Protein AF-S3YFG1-F1 (afdb_monomer)

Nearest PDB structures (foldseek):
  6sgb-assembly1_FI  TM=6.386E-01  e=5.498E+00  Trypanosoma brucei brucei
  8hbd-assembly1_R  TM=3.805E-01  e=7.814E+00  Homo sapiens

Solvent-accessible surface area (backbone atoms only — not comparable to full-atom values): 4429 Å² total; per-residue (Å²): 141,82,88,82,73,82,81,88,62,88,74,82,61,68,67,83,72,86,82,87,54,91,98,55,74,49,64,63,55,45,51,53,48,46,57,76,35,41,92,38,47,76,60,51,54,68,53,73,47,68,83,87,87,53,73,51,74,51,74,45,69,69,78,130

Sequence (64 aa):
MISCMPDDGPHEECGVFGVYAPGEVVSKLTYYGLFALQHRGQESAGMAVGDGERITVLTRRTHE

Radius of gyration: 16.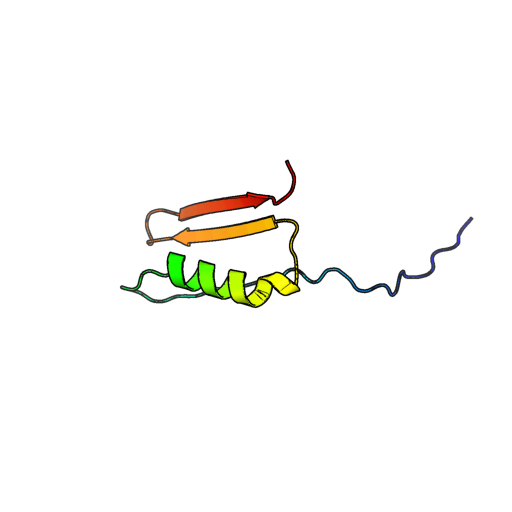68 Å; Cα contacts (8 Å, |Δi|>4): 56; chains: 1; bounding box: 34×32×47 Å

Mean predicted aligned error: 9.16 Å

pLDDT: mean 82.81, std 17.01, range [40.28, 97.25]

Foldseek 3Di:
DDDDDPPPDPDLDQDDDDDDDPPDPVVVVRVVSNVVVCVSDVQKDKDWDDPVPDIDIDIDGPPD

Structure (mmCIF, N/CA/C/O backbone):
data_AF-S3YFG1-F1
#
_entry.id   AF-S3YFG1-F1
#
loop_
_atom_site.group_PDB
_atom_site.id
_atom_site.type_symbol
_atom_site.label_atom_id
_atom_site.label_alt_id
_atom_site.label_comp_id
_atom_site.label_asym_id
_atom_site.label_entity_id
_atom_site.label_seq_id
_atom_site.pdbx_PDB_ins_code
_atom_site.Cartn_x
_atom_site.Cartn_y
_atom_site.Cartn_z
_atom_site.occupancy
_atom_site.B_iso_or_equiv
_atom_site.auth_seq_id
_atom_site.auth_comp_id
_atom_site.auth_asym_id
_atom_site.auth_atom_id
_atom_site.pdbx_PDB_model_num
ATOM 1 N N . MET A 1 1 ? 18.298 22.769 -33.804 1.00 40.28 1 MET A N 1
ATOM 2 C CA . MET A 1 1 ? 16.983 22.879 -33.132 1.00 40.28 1 MET A CA 1
ATOM 3 C C . MET A 1 1 ? 15.977 22.285 -34.101 1.00 40.28 1 MET A C 1
ATOM 5 O O . MET A 1 1 ? 15.939 22.765 -35.217 1.00 40.28 1 MET A O 1
ATOM 9 N N . ILE A 1 2 ? 15.249 21.205 -33.854 1.00 46.22 2 ILE A N 1
ATOM 10 C CA . ILE A 1 2 ? 14.815 20.522 -32.634 1.00 46.22 2 ILE A CA 1
ATOM 11 C C . ILE A 1 2 ? 14.654 19.045 -33.032 1.00 46.22 2 ILE A C 1
ATOM 13 O O . ILE A 1 2 ? 14.009 18.761 -34.036 1.00 46.22 2 ILE A O 1
ATOM 17 N N . SER A 1 3 ? 15.268 18.126 -32.284 1.00 41.75 3 SER A N 1
ATOM 18 C CA . SER A 1 3 ? 14.926 16.702 -32.332 1.00 41.75 3 SER A CA 1
ATOM 19 C C . SER A 1 3 ? 14.119 16.425 -31.073 1.00 41.75 3 SER A C 1
ATOM 21 O O . SER A 1 3 ? 14.676 16.430 -29.980 1.00 41.75 3 SER A O 1
ATOM 23 N N . CYS A 1 4 ? 12.805 16.296 -31.218 1.00 51.84 4 CYS A N 1
ATOM 24 C CA . CYS A 1 4 ? 11.931 15.738 -30.197 1.00 51.84 4 CYS A CA 1
ATOM 25 C C . CYS A 1 4 ? 11.406 14.433 -30.794 1.00 51.84 4 CYS A C 1
ATOM 27 O O . CYS A 1 4 ? 10.409 14.432 -31.513 1.00 51.84 4 CYS A O 1
ATOM 29 N N . MET A 1 5 ? 12.158 13.351 -30.607 1.00 52.72 5 MET A N 1
ATOM 30 C CA . MET A 1 5 ? 11.573 12.019 -30.699 1.00 52.72 5 MET A CA 1
ATOM 31 C C . MET A 1 5 ? 10.833 11.793 -29.376 1.00 52.72 5 MET A C 1
ATOM 33 O O . MET A 1 5 ? 11.418 12.102 -28.335 1.00 52.72 5 MET A O 1
ATOM 37 N N . PRO A 1 6 ? 9.574 11.326 -29.373 1.00 55.66 6 PRO A N 1
ATOM 38 C CA . PRO A 1 6 ? 9.006 10.789 -28.149 1.00 55.66 6 PRO A CA 1
ATOM 39 C C . PRO A 1 6 ? 9.874 9.596 -27.735 1.00 55.66 6 PRO A C 1
ATOM 41 O O . PRO A 1 6 ? 10.174 8.718 -28.542 1.00 55.66 6 PRO A O 1
ATOM 44 N N . ASP A 1 7 ? 10.364 9.637 -26.504 1.00 57.12 7 ASP A N 1
ATOM 45 C CA . ASP A 1 7 ? 11.074 8.532 -25.880 1.00 57.12 7 ASP A CA 1
ATOM 46 C C . ASP A 1 7 ? 10.041 7.427 -25.601 1.00 57.12 7 ASP A C 1
ATOM 48 O O . ASP A 1 7 ? 9.382 7.425 -24.570 1.00 57.12 7 ASP A O 1
ATOM 52 N N . ASP A 1 8 ? 9.820 6.526 -26.563 1.00 59.69 8 ASP A N 1
ATOM 53 C CA . ASP A 1 8 ? 9.036 5.293 -26.381 1.00 59.69 8 ASP A CA 1
ATOM 54 C C . ASP A 1 8 ? 9.889 4.239 -25.632 1.00 59.69 8 ASP A C 1
ATOM 56 O O . ASP A 1 8 ? 10.127 3.127 -26.114 1.00 59.69 8 ASP A O 1
ATOM 60 N N . GLY A 1 9 ? 10.427 4.612 -24.467 1.00 58.59 9 GLY A N 1
ATOM 61 C CA . GLY A 1 9 ? 11.082 3.709 -23.519 1.00 58.59 9 GLY A CA 1
ATOM 62 C C . GLY A 1 9 ? 10.081 3.152 -22.495 1.00 58.59 9 GLY A C 1
ATOM 63 O O . GLY A 1 9 ? 9.018 3.738 -22.297 1.00 58.59 9 GLY A O 1
ATOM 64 N N . PRO A 1 10 ? 10.359 2.019 -21.823 1.00 50.97 10 PRO A N 1
ATOM 65 C CA . PRO A 1 10 ? 9.523 1.552 -20.721 1.00 50.97 10 PRO A CA 1
ATOM 66 C C . PRO A 1 10 ? 9.493 2.620 -19.618 1.00 50.97 10 PRO A C 1
ATOM 68 O O . PRO A 1 10 ? 10.481 2.818 -18.918 1.00 50.97 10 PRO A O 1
ATOM 71 N N . HIS A 1 11 ? 8.359 3.306 -19.464 1.00 57.38 11 HIS A N 1
ATOM 72 C CA . HIS A 1 11 ? 8.095 4.114 -18.280 1.00 57.38 11 HIS A CA 1
ATOM 73 C C . HIS A 1 11 ? 8.161 3.172 -17.071 1.00 57.38 11 HIS A C 1
ATOM 75 O O . HIS A 1 11 ? 7.527 2.116 -17.066 1.00 57.38 11 HIS A O 1
ATOM 81 N N . GLU A 1 12 ? 8.977 3.492 -16.072 1.00 58.47 12 GLU A N 1
ATOM 82 C CA . GLU A 1 12 ? 9.041 2.726 -14.829 1.00 58.47 12 GLU A CA 1
ATOM 83 C C . GLU A 1 12 ? 7.687 2.840 -14.106 1.00 58.47 12 GLU A C 1
ATOM 85 O O . GLU A 1 12 ? 7.417 3.783 -13.365 1.00 58.47 12 GLU A O 1
ATOM 90 N N . GLU A 1 13 ? 6.777 1.905 -14.384 1.00 65.88 13 GLU A N 1
ATOM 91 C CA . GLU A 1 13 ? 5.420 1.908 -13.839 1.00 65.88 13 GLU A CA 1
ATOM 92 C C . GLU A 1 13 ? 5.440 1.469 -12.367 1.00 65.88 13 GLU A C 1
ATOM 94 O O . GLU A 1 13 ? 5.287 0.282 -12.062 1.00 65.88 13 GLU A O 1
ATOM 99 N N . CYS A 1 14 ? 5.608 2.422 -11.444 1.00 81.50 14 CYS A N 1
ATOM 100 C CA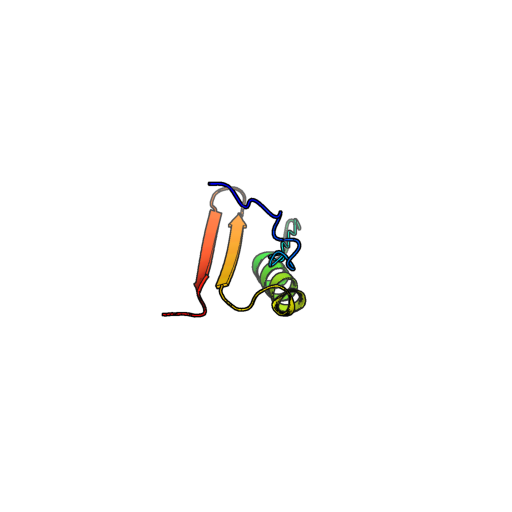 . CYS A 1 14 ? 5.453 2.213 -10.002 1.00 81.50 14 CYS A CA 1
ATOM 101 C C . CYS A 1 14 ? 4.178 1.406 -9.667 1.00 81.50 14 CYS A C 1
ATOM 103 O O . CYS A 1 14 ? 3.092 1.666 -10.187 1.00 81.50 14 CYS A O 1
ATOM 105 N N . GLY A 1 15 ? 4.281 0.438 -8.751 1.00 87.94 15 GLY A N 1
ATOM 106 C CA . GLY A 1 15 ? 3.135 -0.351 -8.285 1.00 87.94 15 GLY A CA 1
ATOM 107 C C . GLY A 1 15 ? 2.317 0.360 -7.200 1.00 87.94 15 GLY A C 1
ATOM 108 O O . GLY A 1 15 ? 2.880 0.913 -6.258 1.00 87.94 15 GLY A O 1
ATOM 109 N N . VAL A 1 16 ? 0.984 0.290 -7.289 1.00 93.19 16 VAL A N 1
ATOM 110 C CA . VAL A 1 16 ? 0.054 0.823 -6.275 1.00 93.19 16 VAL A CA 1
ATOM 111 C C . VAL A 1 16 ? -0.780 -0.312 -5.683 1.00 93.19 16 VAL A C 1
ATOM 113 O O . VAL A 1 16 ? -1.270 -1.177 -6.407 1.00 93.19 16 VAL A O 1
ATOM 116 N N . PHE A 1 17 ? -0.972 -0.293 -4.363 1.00 94.94 17 PHE A N 1
ATOM 117 C CA . PHE A 1 17 ? -1.833 -1.229 -3.642 1.00 94.94 17 PHE A CA 1
ATOM 118 C C . PHE A 1 17 ? -2.679 -0.487 -2.600 1.00 94.94 17 PHE A C 1
ATOM 120 O O . PHE A 1 17 ? -2.172 0.388 -1.898 1.00 94.94 17 PHE A O 1
ATOM 127 N N . GLY A 1 18 ? -3.955 -0.857 -2.475 1.00 95.38 18 GLY A N 1
ATOM 128 C CA . GLY A 1 18 ? -4.882 -0.290 -1.498 1.00 95.38 18 GLY A CA 1
ATOM 129 C C . GLY A 1 18 ? -5.836 -1.348 -0.954 1.00 95.38 18 GLY A C 1
ATOM 130 O O . GLY A 1 18 ? -6.271 -2.237 -1.681 1.00 95.38 18 GLY A O 1
ATOM 131 N N . VAL A 1 19 ? -6.158 -1.252 0.335 1.00 95.44 19 VAL A N 1
ATOM 132 C CA . VAL A 1 19 ? -7.060 -2.176 1.027 1.00 95.44 19 VAL A CA 1
ATOM 133 C C . VAL A 1 19 ? -7.883 -1.416 2.062 1.00 95.44 19 VAL A C 1
ATOM 135 O O . VAL A 1 19 ? -7.368 -0.558 2.777 1.00 95.44 19 VAL A O 1
ATOM 138 N N . TYR A 1 20 ? -9.169 -1.747 2.141 1.00 95.19 20 TYR A N 1
ATOM 139 C CA . TYR A 1 20 ? -10.090 -1.251 3.155 1.00 95.19 20 TYR A CA 1
ATOM 140 C C . TYR A 1 20 ? -10.779 -2.448 3.805 1.00 95.19 20 TYR A C 1
ATOM 142 O O . TYR A 1 20 ? -11.503 -3.186 3.140 1.00 95.19 20 TYR A O 1
ATOM 150 N N . ALA A 1 21 ? -10.512 -2.658 5.090 1.00 92.75 21 ALA A N 1
ATOM 151 C CA . ALA A 1 21 ? -11.055 -3.771 5.855 1.00 92.75 21 ALA A CA 1
ATOM 152 C C . ALA A 1 21 ? -11.239 -3.336 7.321 1.00 92.75 21 ALA A C 1
ATOM 154 O O . ALA A 1 21 ? -10.277 -3.336 8.091 1.00 92.75 21 ALA A O 1
ATOM 155 N N . PRO A 1 22 ? -12.450 -2.903 7.711 1.00 89.38 22 PRO A N 1
ATOM 156 C CA . PRO A 1 22 ? -12.751 -2.540 9.093 1.00 89.38 22 PRO A CA 1
ATOM 157 C C . PRO A 1 22 ? -12.516 -3.722 10.041 1.00 89.38 22 PRO A C 1
ATOM 159 O O . PRO A 1 22 ? -12.936 -4.837 9.749 1.00 89.38 22 PRO A O 1
ATOM 162 N N . GLY A 1 23 ? -11.868 -3.476 11.181 1.00 89.06 23 GLY A N 1
ATOM 163 C CA . GLY A 1 23 ? -11.555 -4.516 12.171 1.00 89.06 23 GLY A CA 1
ATOM 164 C C . GLY A 1 23 ? -10.314 -5.361 11.858 1.00 89.06 23 GLY A C 1
ATOM 165 O O . GLY A 1 23 ? -9.912 -6.160 12.698 1.00 89.06 23 GLY A O 1
ATOM 166 N N . GLU A 1 24 ? -9.675 -5.153 10.704 1.00 92.38 24 GLU A N 1
ATOM 167 C CA . GLU A 1 24 ? -8.479 -5.884 10.279 1.00 92.38 24 GLU A CA 1
ATOM 168 C C . GLU A 1 24 ? -7.217 -5.015 10.314 1.00 92.38 24 GLU A C 1
ATOM 170 O O . GLU A 1 24 ? -7.248 -3.789 10.178 1.00 92.38 24 GLU A O 1
ATOM 175 N N . VAL A 1 25 ? -6.058 -5.667 10.430 1.00 92.12 25 VAL A N 1
ATOM 176 C CA . VAL A 1 25 ? -4.752 -4.989 10.408 1.00 92.12 25 VAL A CA 1
ATOM 177 C C . VAL A 1 25 ? -4.323 -4.725 8.960 1.00 92.12 25 VAL A C 1
ATOM 179 O O . VAL A 1 25 ? -3.475 -5.418 8.389 1.00 92.12 25 VAL A O 1
ATOM 182 N N . VAL A 1 26 ? -4.909 -3.688 8.358 1.00 95.44 26 VAL A N 1
ATOM 183 C CA . VAL A 1 26 ? -4.682 -3.308 6.950 1.00 95.44 26 VAL A CA 1
ATOM 184 C C . VAL A 1 26 ? -3.227 -2.955 6.632 1.00 95.44 26 VAL A C 1
ATOM 186 O O . VAL A 1 26 ? -2.781 -3.168 5.511 1.00 95.44 26 VAL A O 1
ATOM 189 N N . SER A 1 27 ? -2.441 -2.498 7.611 1.00 94.88 27 SER A N 1
ATOM 190 C CA . SER A 1 27 ? -1.022 -2.170 7.424 1.00 94.88 27 SER A CA 1
ATOM 191 C C . SER A 1 27 ? -0.192 -3.367 6.947 1.00 94.88 27 SER A C 1
ATOM 193 O O . SER A 1 27 ? 0.618 -3.236 6.030 1.00 94.88 27 SER A O 1
ATOM 195 N N . LYS A 1 28 ? -0.425 -4.553 7.521 1.00 94.56 28 LYS A N 1
ATOM 196 C CA . LYS A 1 28 ? 0.284 -5.785 7.152 1.00 94.56 28 LYS A CA 1
ATOM 197 C C . LYS A 1 28 ? -0.127 -6.275 5.763 1.00 94.56 28 LYS A C 1
ATOM 199 O O . LYS A 1 28 ? 0.717 -6.726 4.993 1.00 94.56 28 LYS A O 1
ATOM 204 N N . LEU A 1 29 ? -1.413 -6.152 5.439 1.00 95.56 29 LEU A N 1
ATOM 205 C CA . LEU A 1 29 ? -1.943 -6.486 4.117 1.00 95.56 29 LEU A CA 1
ATOM 206 C C . LEU A 1 29 ? -1.355 -5.564 3.043 1.00 95.56 29 LEU A C 1
ATOM 208 O O . LEU A 1 29 ? -0.870 -6.055 2.027 1.00 95.56 29 LEU A O 1
ATOM 212 N N . THR A 1 30 ? -1.303 -4.255 3.305 1.00 96.50 30 THR A N 1
ATOM 213 C CA . THR A 1 30 ? -0.658 -3.273 2.422 1.00 96.50 30 THR A CA 1
ATOM 214 C C . THR A 1 30 ? 0.818 -3.580 2.211 1.00 96.50 30 THR A C 1
ATOM 216 O O . THR A 1 30 ? 1.282 -3.560 1.074 1.00 96.50 30 THR A O 1
ATOM 219 N N . TYR A 1 31 ? 1.548 -3.937 3.271 1.00 94.75 31 TYR A N 1
ATOM 220 C CA . TYR A 1 31 ? 2.950 -4.336 3.153 1.00 94.75 31 TYR A CA 1
ATOM 221 C C . TYR A 1 31 ? 3.136 -5.541 2.223 1.00 94.75 31 TYR A C 1
ATOM 223 O O . TYR A 1 31 ? 3.980 -5.495 1.331 1.00 94.75 31 TYR A O 1
ATOM 231 N N . TYR A 1 32 ? 2.343 -6.605 2.385 1.00 95.75 32 TYR A N 1
ATOM 232 C CA . TYR A 1 32 ? 2.451 -7.776 1.510 1.00 95.75 32 TYR A CA 1
ATOM 233 C C . TYR A 1 32 ? 2.010 -7.491 0.073 1.00 95.75 32 TYR A C 1
ATOM 235 O O . TYR A 1 32 ? 2.616 -8.023 -0.856 1.00 95.75 32 TYR A O 1
ATOM 243 N N . GLY A 1 33 ? 1.005 -6.635 -0.123 1.00 94.62 33 GLY A N 1
ATOM 244 C CA . GLY A 1 33 ? 0.585 -6.186 -1.449 1.00 94.62 33 GLY A CA 1
ATOM 245 C C . GLY A 1 33 ? 1.695 -5.430 -2.179 1.00 94.62 33 GLY A C 1
ATOM 246 O O . GLY A 1 33 ? 2.032 -5.771 -3.310 1.00 94.62 33 GLY A O 1
ATOM 247 N N . LEU A 1 34 ? 2.329 -4.466 -1.506 1.00 93.56 34 LEU A N 1
ATOM 248 C CA . LEU A 1 34 ? 3.492 -3.748 -2.040 1.00 93.56 34 LEU A CA 1
ATOM 249 C C . LEU A 1 34 ? 4.684 -4.682 -2.261 1.00 93.56 34 LEU A C 1
ATOM 251 O O . LEU A 1 34 ? 5.356 -4.584 -3.285 1.00 93.56 34 LEU A O 1
ATOM 255 N N . PHE A 1 35 ? 4.919 -5.628 -1.346 1.00 92.31 35 PHE A N 1
ATOM 256 C CA . PHE A 1 35 ? 5.962 -6.634 -1.512 1.00 92.31 35 PHE A CA 1
ATOM 257 C C . PHE A 1 35 ? 5.726 -7.484 -2.757 1.00 92.31 35 PHE A C 1
ATOM 259 O O . PHE A 1 35 ? 6.674 -7.717 -3.484 1.00 92.31 35 PHE A O 1
ATOM 266 N N . ALA A 1 36 ? 4.496 -7.903 -3.060 1.00 94.56 36 ALA A N 1
ATOM 267 C CA . ALA A 1 36 ? 4.194 -8.654 -4.282 1.00 94.56 36 ALA A CA 1
ATOM 268 C C . ALA A 1 36 ? 4.424 -7.842 -5.575 1.00 94.56 36 ALA A C 1
ATOM 270 O O . ALA A 1 36 ? 4.591 -8.424 -6.647 1.00 94.56 36 ALA A O 1
ATOM 271 N N . LEU A 1 37 ? 4.44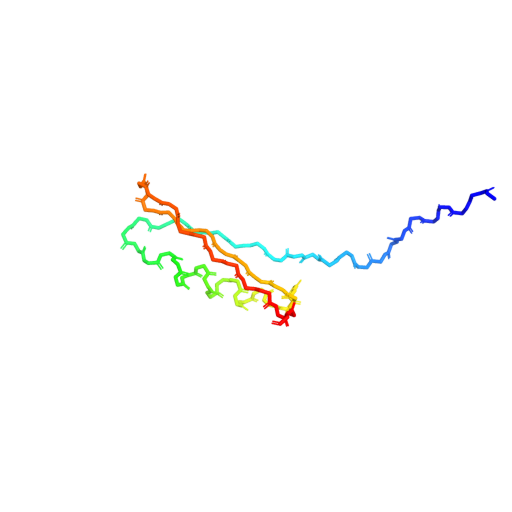2 -6.508 -5.477 1.00 90.75 37 LEU A N 1
ATOM 272 C CA . LEU A 1 37 ? 4.678 -5.575 -6.582 1.00 90.75 37 LEU A CA 1
ATOM 273 C C . LEU A 1 37 ? 6.126 -5.066 -6.653 1.00 90.75 37 LEU A C 1
ATOM 275 O O . LEU A 1 37 ? 6.424 -4.230 -7.500 1.00 90.75 37 LEU A O 1
ATOM 279 N N . GLN A 1 38 ? 7.041 -5.575 -5.825 1.00 89.12 38 GLN A N 1
ATOM 280 C CA . GLN A 1 38 ? 8.448 -5.148 -5.781 1.00 89.12 38 GLN A CA 1
ATOM 281 C C . GLN A 1 38 ? 9.174 -5.216 -7.136 1.00 89.12 38 GLN A C 1
ATOM 283 O O . GLN A 1 38 ? 10.107 -4.462 -7.394 1.00 89.12 38 GLN A O 1
ATOM 288 N N . HIS A 1 39 ? 8.750 -6.115 -8.023 1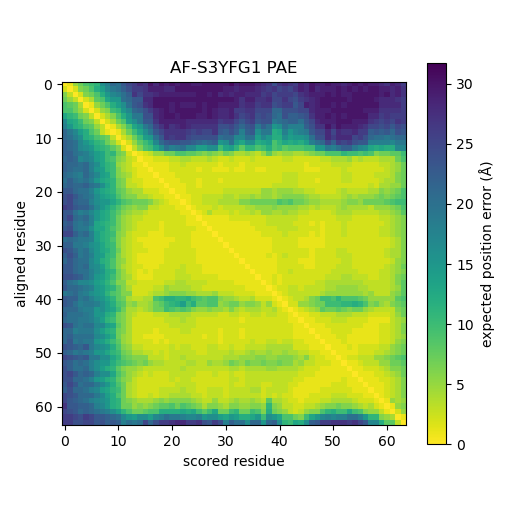.00 87.88 39 HIS A N 1
ATOM 289 C CA . HIS A 1 39 ? 9.288 -6.237 -9.378 1.00 87.88 39 HIS A CA 1
ATOM 290 C C . HIS A 1 39 ? 8.980 -5.024 -10.277 1.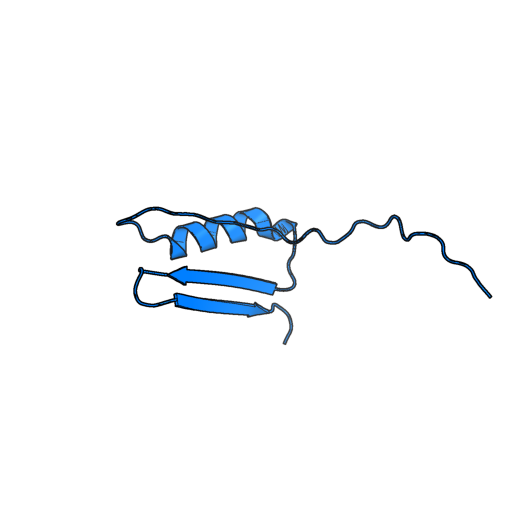00 87.88 39 HIS A C 1
ATOM 292 O O . HIS A 1 39 ? 9.554 -4.923 -11.356 1.00 87.88 39 HIS A O 1
ATOM 298 N N . ARG A 1 40 ? 8.089 -4.117 -9.850 1.00 84.50 40 ARG A N 1
ATOM 299 C CA . ARG A 1 40 ? 7.742 -2.867 -10.546 1.00 84.50 40 ARG A CA 1
ATOM 300 C C . ARG A 1 40 ? 8.539 -1.648 -10.079 1.00 84.50 40 AR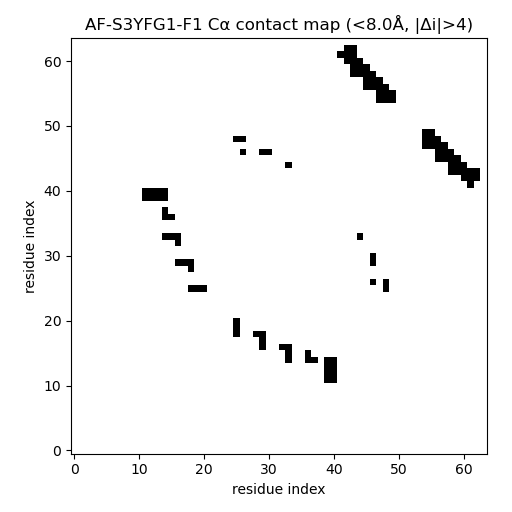G A C 1
ATOM 302 O O . ARG A 1 40 ? 8.390 -0.576 -10.645 1.00 84.50 40 ARG A O 1
ATOM 309 N N . GLY A 1 41 ? 9.358 -1.792 -9.040 1.00 80.50 41 GLY A N 1
ATOM 310 C CA . GLY A 1 41 ? 10.179 -0.701 -8.530 1.00 80.50 41 GLY A CA 1
ATOM 311 C C . GLY A 1 41 ? 10.937 -1.117 -7.278 1.00 80.50 41 GLY A C 1
ATOM 312 O O . GLY A 1 41 ? 10.341 -1.582 -6.307 1.00 80.50 41 GLY A O 1
ATOM 313 N N . GLN A 1 42 ? 12.259 -0.944 -7.298 1.00 79.81 42 GLN A N 1
ATOM 314 C CA . GLN A 1 42 ? 13.139 -1.304 -6.178 1.00 79.81 42 GLN A CA 1
ATOM 315 C C . GLN A 1 42 ? 13.748 -0.090 -5.473 1.00 79.81 42 GLN A C 1
ATOM 317 O O . GLN A 1 42 ? 14.400 -0.249 -4.446 1.00 79.81 42 GLN A O 1
ATOM 322 N N . GLU A 1 43 ? 13.512 1.122 -5.975 1.00 87.62 43 GLU A N 1
ATOM 323 C CA . GLU A 1 43 ? 14.152 2.341 -5.474 1.00 87.62 43 GLU A CA 1
ATOM 324 C C . GLU A 1 43 ? 13.539 2.872 -4.179 1.00 87.62 43 GLU A C 1
ATOM 326 O O . GLU A 1 43 ? 14.224 3.497 -3.369 1.00 87.62 43 GLU A O 1
ATOM 331 N N . SER A 1 44 ? 12.235 2.671 -3.980 1.00 89.25 44 SER A N 1
ATOM 332 C CA . SER A 1 44 ? 11.530 3.081 -2.768 1.00 89.25 44 SER A CA 1
ATOM 333 C C . SER A 1 44 ? 10.139 2.465 -2.674 1.00 89.25 44 SER A C 1
ATOM 335 O O . SER A 1 44 ? 9.558 2.070 -3.681 1.00 89.25 44 SER A O 1
ATOM 337 N N . ALA A 1 45 ? 9.591 2.420 -1.463 1.00 92.69 45 ALA A N 1
ATOM 338 C CA . ALA A 1 45 ? 8.205 2.057 -1.202 1.00 92.69 45 ALA A CA 1
ATOM 339 C C . ALA A 1 45 ? 7.637 2.922 -0.073 1.00 92.69 45 ALA A C 1
ATOM 341 O O . ALA A 1 45 ? 8.364 3.367 0.818 1.00 92.69 45 ALA A O 1
ATOM 342 N N . GLY A 1 46 ? 6.326 3.134 -0.080 1.00 93.75 46 GLY A N 1
ATOM 343 C CA . GLY A 1 46 ? 5.642 3.840 0.993 1.00 93.75 46 GLY A CA 1
ATOM 344 C C . GLY A 1 46 ? 4.201 3.386 1.157 1.00 93.75 46 GLY A C 1
ATOM 345 O O . GLY A 1 46 ? 3.605 2.822 0.243 1.00 93.75 46 GLY A O 1
ATOM 346 N N . MET A 1 47 ? 3.650 3.617 2.343 1.00 95.94 47 MET A N 1
ATOM 347 C CA . MET A 1 47 ? 2.265 3.308 2.683 1.00 95.94 47 MET A CA 1
ATOM 348 C C . MET A 1 47 ? 1.706 4.345 3.656 1.00 95.94 47 MET A C 1
ATOM 350 O O . MET A 1 47 ? 2.414 4.840 4.533 1.00 95.94 47 MET A O 1
ATOM 354 N N . ALA A 1 48 ? 0.415 4.635 3.516 1.00 97.25 48 ALA A N 1
ATOM 355 C CA . ALA A 1 48 ? -0.364 5.422 4.461 1.00 97.25 48 ALA A CA 1
ATOM 356 C C . ALA A 1 48 ? -1.526 4.565 4.972 1.00 97.25 48 ALA A C 1
ATOM 358 O O . ALA A 1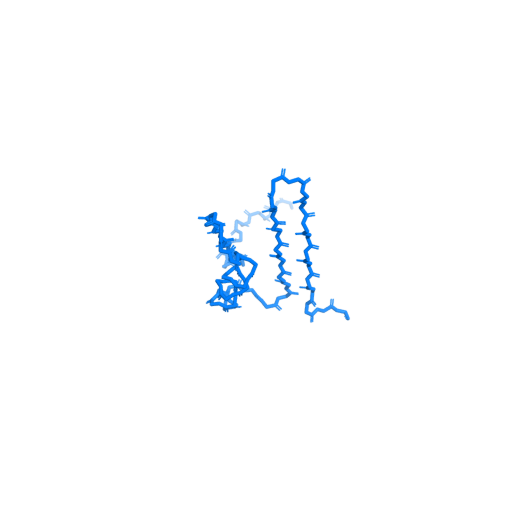 48 ? -2.216 3.920 4.183 1.00 97.25 48 ALA A O 1
ATOM 359 N N . VAL A 1 49 ? -1.724 4.530 6.287 1.00 96.38 49 VAL A N 1
ATOM 360 C CA . VAL A 1 49 ? -2.770 3.733 6.941 1.00 96.38 49 VAL A CA 1
ATOM 361 C C . VAL A 1 49 ? -3.519 4.615 7.921 1.00 96.38 49 VAL A C 1
ATOM 363 O O . VAL A 1 49 ? -2.882 5.315 8.705 1.00 96.38 49 VAL A O 1
ATOM 366 N N . GLY A 1 50 ? -4.851 4.573 7.885 1.00 94.75 50 GLY A N 1
ATOM 367 C CA . GLY A 1 50 ? -5.691 5.343 8.794 1.00 94.75 50 GLY A CA 1
ATOM 368 C C . GLY A 1 50 ? -6.690 4.490 9.563 1.00 94.75 50 GLY A C 1
ATOM 369 O O . GLY A 1 50 ? -7.202 3.501 9.039 1.00 94.75 50 GLY A O 1
ATOM 370 N N . ASP A 1 51 ? -6.961 4.904 10.797 1.00 92.12 51 ASP A N 1
ATOM 371 C CA . ASP A 1 51 ? -7.954 4.307 11.706 1.00 92.12 51 ASP A CA 1
ATOM 372 C C . ASP A 1 51 ? -9.258 5.127 11.803 1.00 92.12 51 ASP A C 1
ATOM 374 O O . ASP A 1 51 ? -10.197 4.729 12.485 1.00 92.12 51 ASP A O 1
ATOM 378 N N . GLY A 1 52 ? -9.337 6.248 11.080 1.00 90.69 52 GLY A N 1
ATOM 379 C CA . GLY A 1 52 ? -10.474 7.172 11.094 1.00 90.69 52 GLY A CA 1
ATOM 380 C C . GLY A 1 52 ? -10.229 8.430 11.929 1.00 90.69 52 GLY A C 1
ATOM 381 O O . GLY A 1 52 ? -10.819 9.464 11.624 1.00 90.69 52 GLY A O 1
ATOM 382 N N . GLU A 1 53 ? -9.313 8.392 12.899 1.00 94.38 53 GLU A N 1
ATOM 383 C CA . GLU A 1 53 ? -8.877 9.582 13.642 1.00 94.38 53 GLU A CA 1
ATOM 384 C C . GLU A 1 53 ? -7.499 10.060 13.190 1.00 94.38 53 GLU A C 1
ATOM 386 O O . GLU A 1 53 ? -7.235 11.265 13.125 1.00 94.38 53 GLU A O 1
ATOM 391 N N . ARG A 1 54 ? -6.597 9.121 12.889 1.00 94.25 54 ARG A N 1
ATOM 392 C CA . ARG A 1 54 ? -5.212 9.422 12.515 1.00 94.25 54 ARG A CA 1
ATOM 393 C C . ARG A 1 54 ? -4.806 8.693 11.249 1.00 94.25 54 ARG A C 1
ATOM 395 O O . ARG A 1 54 ? -5.377 7.671 10.881 1.00 94.25 54 ARG A O 1
ATOM 402 N N . ILE A 1 55 ? -3.788 9.243 10.590 1.00 96.06 55 ILE A N 1
ATOM 403 C CA . ILE A 1 55 ? -3.113 8.619 9.454 1.00 96.06 55 ILE A CA 1
ATOM 404 C C . ILE A 1 55 ? -1.637 8.474 9.810 1.00 96.06 55 ILE A C 1
ATOM 406 O O . ILE A 1 55 ? -0.960 9.457 10.108 1.00 96.06 55 ILE A O 1
ATOM 410 N N . THR A 1 56 ? -1.140 7.243 9.761 1.00 95.88 56 THR A N 1
ATOM 411 C CA . THR A 1 56 ? 0.284 6.931 9.882 1.00 95.88 56 THR A CA 1
ATOM 412 C C . THR A 1 56 ? 0.866 6.741 8.491 1.00 95.88 56 THR A C 1
ATOM 414 O O . THR A 1 56 ? 0.344 5.950 7.705 1.00 95.88 56 THR A O 1
ATOM 417 N N . VAL A 1 57 ? 1.954 7.449 8.192 1.00 96.38 57 VAL A N 1
ATOM 418 C CA . VAL A 1 57 ? 2.645 7.386 6.899 1.00 96.38 57 VAL A CA 1
ATOM 419 C C . VAL A 1 57 ? 4.055 6.856 7.111 1.00 96.38 57 VAL A C 1
ATOM 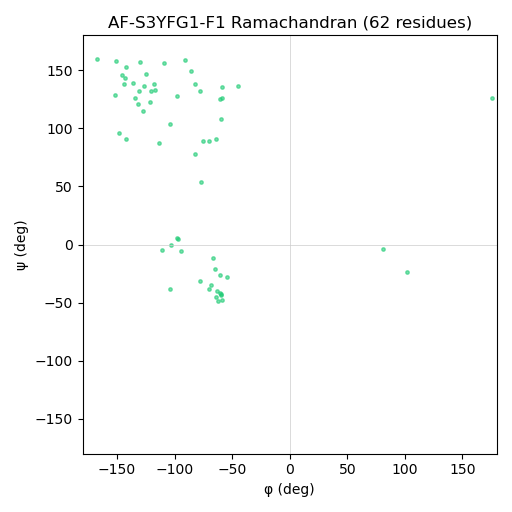421 O O . VAL A 1 57 ? 4.762 7.314 8.008 1.00 96.38 57 VAL A O 1
ATOM 424 N N . LEU A 1 58 ? 4.465 5.897 6.284 1.00 94.12 58 LEU A N 1
ATOM 425 C CA . LEU A 1 58 ? 5.807 5.333 6.310 1.00 94.12 58 LEU A CA 1
ATOM 426 C C . LEU A 1 58 ? 6.346 5.229 4.888 1.00 94.12 58 LEU A C 1
ATOM 428 O O . LEU A 1 58 ? 5.717 4.615 4.031 1.00 94.12 58 LEU A O 1
ATOM 432 N N . THR A 1 59 ? 7.523 5.804 4.663 1.00 92.56 59 THR A N 1
ATOM 433 C CA . THR A 1 59 ? 8.233 5.764 3.383 1.00 92.56 59 THR A CA 1
ATOM 434 C C . THR A 1 59 ? 9.641 5.258 3.627 1.00 92.56 59 THR A C 1
ATOM 436 O O . THR A 1 59 ? 10.302 5.679 4.576 1.00 92.56 59 THR A O 1
ATOM 439 N N . ARG A 1 60 ? 10.1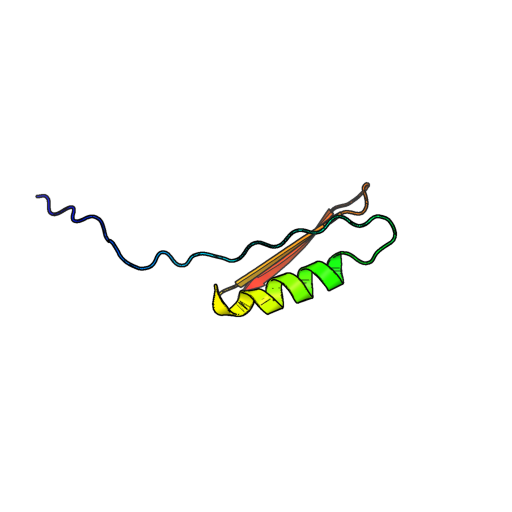11 4.363 2.763 1.00 88.19 60 ARG A N 1
ATOM 440 C CA . ARG A 1 60 ? 11.472 3.844 2.782 1.00 88.19 60 ARG A CA 1
ATOM 441 C C . ARG A 1 60 ? 12.059 3.915 1.379 1.00 88.19 60 ARG A C 1
ATOM 443 O O . ARG A 1 60 ? 11.523 3.318 0.451 1.00 88.19 60 ARG A O 1
ATOM 450 N N . ARG A 1 61 ? 13.164 4.646 1.241 1.00 84.25 61 ARG A N 1
ATOM 451 C CA . ARG A 1 61 ? 14.023 4.630 0.052 1.00 84.25 61 ARG A CA 1
ATOM 452 C C . ARG A 1 61 ? 15.024 3.478 0.174 1.00 84.25 61 ARG A C 1
ATOM 454 O O . ARG A 1 61 ? 15.416 3.116 1.283 1.00 84.25 61 ARG A O 1
ATOM 461 N N . THR A 1 62 ? 15.425 2.919 -0.957 1.00 71.25 62 THR A N 1
ATOM 462 C CA . THR A 1 62 ? 16.462 1.883 -1.077 1.00 71.25 62 THR A CA 1
ATOM 463 C C . THR A 1 62 ? 17.825 2.496 -1.445 1.00 71.25 62 THR A C 1
ATOM 465 O O . THR A 1 62 ? 18.796 1.770 -1.612 1.00 71.25 62 THR A O 1
ATOM 468 N N . HIS A 1 63 ? 17.924 3.831 -1.511 1.00 62.44 63 HIS A N 1
ATOM 469 C CA . HIS A 1 63 ? 19.176 4.567 -1.702 1.00 62.44 63 HIS A CA 1
ATOM 470 C C . HIS A 1 63 ? 19.194 5.867 -0.868 1.00 62.44 63 HIS A C 1
ATOM 472 O O . HIS A 1 63 ? 18.637 6.882 -1.283 1.00 62.44 63 HIS A O 1
ATOM 478 N N . GLU A 1 64 ? 19.713 5.752 0.359 1.00 48.56 64 GLU A N 1
ATOM 479 C CA . GLU A 1 64 ? 20.795 6.513 1.031 1.00 48.56 64 GLU A CA 1
ATOM 480 C C . GLU A 1 64 ? 21.182 5.739 2.305 1.00 48.56 64 GLU A C 1
ATOM 482 O O . GLU A 1 64 ? 20.258 5.293 3.029 1.00 48.56 64 GLU A O 1
#

Secondary structure (DSSP, 8-state):
--------S------------TTS-HHHHHHHHHHHTGGG-SSEEEEEEE-SS-EEEEEEES--